Protein AF-A0A2T2YT97-F1 (afdb_monomer_lite)

Organism: NCBI:txid37330

Radius of gyration: 19.0 Å; chains: 1; bounding box: 49×30×40 Å

pLDDT: mean 81.01, std 9.96, range [53.94, 94.88]

Structure (mmCIF, N/CA/C/O backbone):
data_AF-A0A2T2YT97-F1
#
_entry.id   AF-A0A2T2YT97-F1
#
loop_
_atom_site.group_PDB
_atom_site.id
_atom_site.type_symbol
_atom_site.label_atom_id
_atom_site.label_alt_id
_atom_site.label_comp_id
_atom_site.label_asym_id
_atom_site.label_entity_id
_atom_site.label_seq_id
_atom_site.pdbx_PDB_ins_code
_atom_site.Cartn_x
_atom_site.Cartn_y
_atom_site.Cartn_z
_atom_site.occupancy
_atom_site.B_iso_or_equiv
_atom_site.auth_seq_id
_atom_site.auth_comp_id
_atom_site.auth_asym_id
_atom_site.auth_atom_id
_atom_site.pdbx_PDB_model_num
ATOM 1 N N . MET A 1 1 ? 14.868 0.057 12.767 1.00 60.56 1 MET A N 1
ATOM 2 C CA . MET A 1 1 ? 14.194 1.239 12.186 1.00 60.56 1 MET A CA 1
ATOM 3 C C . MET A 1 1 ? 12.671 1.172 12.318 1.00 60.56 1 MET A C 1
ATOM 5 O O . MET A 1 1 ? 12.124 1.937 13.097 1.00 60.56 1 MET A O 1
ATOM 9 N N . ALA A 1 2 ? 11.975 0.240 11.648 1.00 63.56 2 ALA A N 1
ATOM 10 C CA . ALA A 1 2 ? 10.503 0.158 11.691 1.00 63.56 2 ALA A CA 1
ATOM 11 C C . ALA A 1 2 ? 9.922 -0.002 13.113 1.00 63.56 2 ALA A C 1
ATOM 13 O O . ALA A 1 2 ? 8.986 0.700 13.480 1.00 63.56 2 ALA A O 1
ATOM 14 N N . ARG A 1 3 ? 10.528 -0.864 13.941 1.00 75.19 3 ARG A N 1
ATOM 15 C CA . ARG A 1 3 ? 10.121 -1.078 15.342 1.00 75.19 3 ARG A CA 1
ATOM 16 C C . ARG A 1 3 ? 10.243 0.188 16.196 1.00 75.19 3 ARG A C 1
ATOM 18 O O . ARG A 1 3 ? 9.387 0.458 17.026 1.00 75.19 3 ARG A O 1
ATOM 25 N N . THR A 1 4 ? 11.291 0.974 15.963 1.00 83.19 4 THR A N 1
ATOM 26 C CA . THR A 1 4 ? 11.551 2.231 16.672 1.00 83.19 4 THR A CA 1
ATOM 27 C C . THR A 1 4 ? 10.513 3.286 16.300 1.00 83.19 4 THR A C 1
ATOM 29 O O . THR A 1 4 ? 9.952 3.911 17.186 1.00 83.19 4 THR A O 1
ATOM 32 N N . ILE A 1 5 ? 10.191 3.410 15.006 1.00 79.25 5 ILE A N 1
ATOM 33 C CA . ILE A 1 5 ? 9.146 4.315 14.497 1.00 79.25 5 ILE A CA 1
ATOM 34 C C . ILE A 1 5 ? 7.771 3.937 15.059 1.00 79.25 5 ILE A C 1
ATOM 36 O O . ILE A 1 5 ? 6.996 4.813 15.424 1.00 79.25 5 ILE A O 1
ATOM 40 N N . GLN A 1 6 ? 7.464 2.641 15.158 1.00 74.25 6 GLN A N 1
ATOM 41 C CA . GLN A 1 6 ? 6.219 2.172 15.774 1.00 74.25 6 GLN A CA 1
ATOM 42 C C . GLN A 1 6 ? 6.160 2.494 17.271 1.00 74.25 6 GLN A C 1
ATOM 44 O O . GLN A 1 6 ? 5.120 2.932 17.752 1.00 74.25 6 GLN A O 1
ATOM 49 N N . ALA A 1 7 ? 7.266 2.303 17.996 1.00 79.38 7 ALA A N 1
ATOM 50 C CA . ALA A 1 7 ? 7.337 2.548 1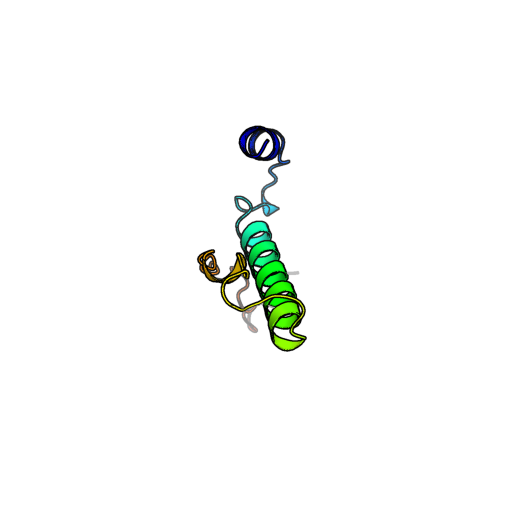9.435 1.00 79.38 7 ALA A CA 1
ATOM 51 C C . ALA A 1 7 ? 7.263 4.041 19.798 1.00 79.38 7 ALA A C 1
ATOM 53 O O . ALA A 1 7 ? 6.729 4.385 20.848 1.00 79.38 7 ALA A O 1
ATOM 54 N N . THR A 1 8 ? 7.776 4.926 18.940 1.00 85.75 8 THR A N 1
ATOM 55 C CA . THR A 1 8 ? 7.762 6.382 19.161 1.00 85.75 8 THR A CA 1
ATOM 56 C C . THR A 1 8 ? 6.599 7.090 18.465 1.00 85.75 8 THR A C 1
ATOM 58 O O . THR A 1 8 ? 6.442 8.305 18.606 1.00 85.75 8 THR A O 1
ATOM 61 N N . ALA A 1 9 ? 5.758 6.359 17.725 1.00 79.88 9 ALA A N 1
ATOM 62 C CA . ALA A 1 9 ? 4.587 6.922 17.073 1.00 79.88 9 ALA A CA 1
ATOM 63 C C . ALA A 1 9 ? 3.609 7.475 18.118 1.00 79.88 9 ALA A C 1
ATOM 65 O O . ALA A 1 9 ? 3.092 6.746 18.965 1.00 79.88 9 ALA A O 1
ATOM 66 N N . ARG A 1 10 ? 3.301 8.773 18.026 1.00 82.31 10 ARG A N 1
ATOM 67 C CA . ARG A 1 10 ? 2.326 9.410 18.916 1.00 82.31 10 ARG A CA 1
ATOM 68 C C . ARG A 1 10 ? 0.933 8.826 18.673 1.00 82.31 10 ARG A C 1
ATOM 70 O O . ARG A 1 10 ? 0.310 9.076 17.637 1.00 82.31 10 ARG A O 1
ATOM 77 N N . THR A 1 11 ? 0.425 8.073 19.640 1.00 79.94 11 THR A N 1
ATOM 78 C CA . THR A 1 11 ? -0.923 7.508 19.598 1.00 79.94 11 THR A CA 1
ATOM 79 C C . THR A 1 11 ? -1.911 8.473 20.246 1.00 79.94 11 THR A C 1
ATOM 81 O O . THR A 1 11 ? -1.763 8.896 21.387 1.00 79.94 11 THR A O 1
ATOM 84 N N . THR A 1 12 ? -2.935 8.865 19.494 1.00 76.94 12 THR A N 1
ATOM 85 C CA . THR A 1 12 ? -4.089 9.601 20.012 1.00 76.94 12 THR A CA 1
ATOM 86 C C . THR A 1 12 ? -5.345 8.768 19.765 1.00 76.94 12 THR A C 1
ATOM 88 O O . THR A 1 12 ? -5.343 7.836 18.954 1.00 76.94 12 THR A O 1
ATOM 91 N N . ARG A 1 13 ? -6.466 9.139 20.396 1.00 72.19 13 ARG A N 1
ATOM 92 C CA . ARG A 1 13 ? -7.773 8.534 20.088 1.00 72.19 13 ARG A CA 1
ATOM 93 C C . ARG A 1 13 ? -8.112 8.631 18.590 1.00 72.19 13 ARG A C 1
ATOM 95 O O . ARG A 1 13 ? -8.730 7.724 18.038 1.00 72.19 13 ARG A O 1
ATOM 102 N N . SER A 1 14 ? -7.692 9.706 17.916 1.00 69.94 14 SER A N 1
ATOM 103 C CA . SER A 1 14 ? -7.934 9.899 16.482 1.00 69.94 14 SER A CA 1
ATOM 104 C C . SER A 1 14 ? -6.993 9.092 15.584 1.00 69.94 14 SER A C 1
ATOM 106 O O . SER A 1 14 ? -7.370 8.824 14.441 1.00 69.94 14 SER A O 1
ATOM 108 N N . SER A 1 15 ? -5.837 8.640 16.090 1.00 70.56 15 SER A N 1
ATOM 109 C CA . SER A 1 15 ? -4.886 7.819 15.331 1.00 70.56 15 SER A CA 1
ATOM 110 C C . SER A 1 15 ? -5.491 6.492 14.866 1.00 70.56 15 SER A C 1
ATOM 112 O O . SER A 1 15 ? -5.026 5.957 13.865 1.00 70.56 15 SER A O 1
ATOM 114 N N . ARG A 1 16 ? -6.521 5.956 15.549 1.00 72.62 16 ARG A N 1
ATOM 115 C CA . ARG A 1 16 ? -7.247 4.721 15.167 1.00 72.62 16 ARG A CA 1
ATOM 116 C C . ARG A 1 16 ? -6.314 3.563 14.760 1.00 72.62 16 ARG A C 1
ATOM 118 O O . ARG A 1 16 ? -6.552 2.891 13.761 1.00 72.62 16 ARG A O 1
ATOM 125 N N . GLY A 1 17 ? -5.218 3.367 15.499 1.00 76.69 17 GLY A N 1
ATOM 126 C CA . GLY A 1 17 ? -4.219 2.326 15.210 1.00 76.69 17 GLY A CA 1
ATOM 127 C C . GLY A 1 17 ? -3.351 2.569 13.965 1.00 76.69 17 GLY A C 1
ATOM 128 O O . GLY A 1 17 ? -2.664 1.660 13.520 1.00 76.69 17 GLY A O 1
ATOM 129 N N . GLY A 1 18 ? -3.383 3.769 13.377 1.00 79.00 18 GLY A N 1
ATOM 130 C CA . GLY A 1 18 ? -2.559 4.152 12.227 1.00 79.00 18 GLY A CA 1
ATOM 131 C C . GLY A 1 18 ? -3.037 3.599 10.881 1.00 79.00 18 GLY A C 1
ATOM 132 O O . GLY A 1 18 ? -2.402 3.866 9.864 1.00 79.00 18 GLY A O 1
ATOM 133 N N . THR A 1 19 ? -4.165 2.881 10.836 1.00 80.69 19 THR A N 1
ATOM 134 C CA . THR A 1 19 ? -4.654 2.200 9.623 1.00 80.69 19 THR A CA 1
ATOM 135 C C . THR A 1 19 ? -4.824 3.157 8.439 1.00 80.69 19 THR A C 1
ATOM 137 O O . THR A 1 19 ? -4.331 2.876 7.351 1.00 80.69 19 THR A O 1
ATOM 140 N N . GLY A 1 20 ? -5.413 4.338 8.660 1.00 80.50 20 GLY A N 1
ATOM 141 C CA . GLY A 1 20 ? -5.577 5.340 7.600 1.00 80.50 20 GLY A CA 1
ATOM 142 C C . GLY A 1 20 ? -4.251 5.909 7.077 1.00 80.50 20 GLY A C 1
ATOM 143 O O . GLY A 1 20 ? -4.139 6.220 5.895 1.00 80.50 20 GLY A O 1
ATOM 144 N N . ALA A 1 21 ? -3.221 6.011 7.925 1.00 84.12 21 ALA A N 1
ATOM 145 C CA . ALA A 1 21 ? -1.896 6.456 7.494 1.00 84.12 21 ALA A C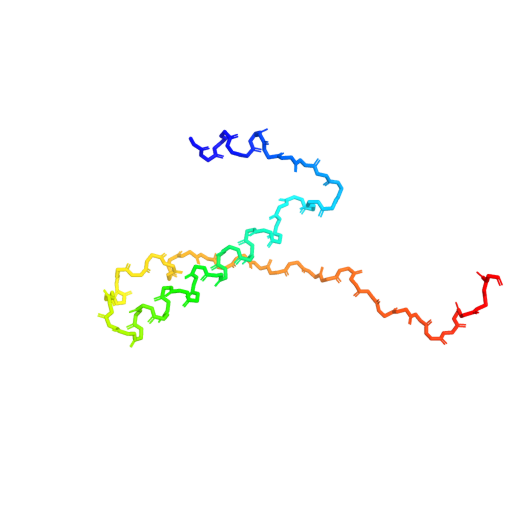A 1
ATOM 146 C C . ALA A 1 21 ? -1.230 5.411 6.585 1.00 84.12 21 ALA A C 1
ATOM 148 O O . ALA A 1 21 ? -0.688 5.768 5.541 1.00 84.12 21 ALA A O 1
ATOM 149 N N . VAL A 1 22 ? -1.339 4.124 6.935 1.00 85.75 22 VAL A N 1
ATOM 150 C CA . VAL A 1 22 ? -0.833 3.015 6.108 1.00 85.75 22 VAL A CA 1
ATOM 151 C C . VAL A 1 22 ? -1.572 2.949 4.770 1.00 85.75 22 VAL A C 1
ATOM 153 O O . VAL A 1 22 ? -0.935 2.838 3.725 1.00 85.75 22 VAL A O 1
ATOM 156 N N . GLU A 1 23 ? -2.903 3.070 4.779 1.00 87.00 23 GLU A N 1
ATOM 157 C CA . GLU A 1 23 ? -3.720 3.109 3.559 1.00 87.00 23 GLU A CA 1
ATOM 158 C C . GLU A 1 23 ? -3.300 4.237 2.613 1.00 87.00 23 GLU A C 1
ATOM 160 O O . GLU A 1 23 ? -3.053 3.988 1.429 1.00 87.00 23 GLU A O 1
ATOM 165 N N . ASN A 1 24 ? -3.188 5.462 3.136 1.00 88.06 24 ASN A N 1
ATOM 166 C CA . ASN A 1 24 ? -2.797 6.629 2.348 1.00 88.06 24 ASN A CA 1
ATOM 167 C C . ASN A 1 24 ? -1.379 6.481 1.792 1.00 88.06 24 ASN A C 1
ATOM 169 O O . ASN A 1 24 ? -1.160 6.729 0.608 1.00 88.06 24 ASN A O 1
ATOM 173 N N . PHE A 1 25 ? -0.431 6.027 2.613 1.00 89.12 25 PHE A N 1
ATOM 174 C CA . PHE A 1 25 ? 0.955 5.839 2.197 1.00 89.12 25 PHE A CA 1
ATOM 175 C C . PHE A 1 25 ? 1.089 4.790 1.086 1.00 89.12 25 PHE A C 1
ATOM 177 O O . PHE A 1 25 ? 1.651 5.069 0.027 1.00 89.12 25 PHE A O 1
ATOM 184 N N . VAL A 1 26 ? 0.512 3.599 1.281 1.00 89.44 26 VAL A N 1
ATOM 185 C CA . VAL A 1 26 ? 0.543 2.524 0.277 1.00 89.44 26 VAL A CA 1
ATOM 186 C C . VAL A 1 26 ? -0.180 2.949 -1.006 1.00 89.44 26 VAL A C 1
ATOM 188 O O . VAL A 1 26 ? 0.263 2.616 -2.107 1.00 89.44 26 VAL A O 1
ATOM 191 N N . GLY A 1 27 ? -1.281 3.697 -0.886 1.00 89.88 27 GLY A N 1
ATOM 192 C CA . GLY A 1 27 ? -1.998 4.267 -2.026 1.00 89.88 27 GLY A CA 1
ATOM 193 C C . GLY A 1 27 ? -1.157 5.266 -2.823 1.00 89.88 27 GLY A C 1
ATOM 194 O O . GLY A 1 27 ? -1.084 5.155 -4.048 1.00 89.88 27 GLY A O 1
ATOM 195 N N . ALA A 1 28 ? -0.490 6.197 -2.138 1.00 92.50 28 ALA A N 1
ATOM 196 C CA . ALA A 1 28 ? 0.382 7.192 -2.756 1.00 92.50 28 ALA A CA 1
ATOM 197 C C . ALA A 1 28 ? 1.563 6.535 -3.481 1.00 92.50 28 ALA A C 1
ATOM 199 O O . ALA A 1 28 ? 1.789 6.821 -4.656 1.00 92.50 28 ALA A O 1
ATOM 200 N N . LEU A 1 29 ? 2.249 5.586 -2.832 1.00 92.12 29 LEU A N 1
ATOM 201 C CA . LEU A 1 29 ? 3.341 4.841 -3.459 1.00 92.12 29 LEU A CA 1
ATOM 202 C C . LEU A 1 29 ? 2.871 4.116 -4.721 1.00 92.12 29 LEU A C 1
ATOM 204 O O . LEU A 1 29 ? 3.479 4.273 -5.774 1.00 92.12 29 LEU A O 1
ATOM 208 N N . ARG A 1 30 ? 1.752 3.385 -4.666 1.00 91.75 30 ARG A N 1
ATOM 209 C CA . ARG A 1 30 ? 1.192 2.735 -5.862 1.00 91.75 30 ARG A CA 1
ATOM 210 C C . ARG A 1 30 ? 0.943 3.715 -7.005 1.00 91.75 30 ARG A C 1
ATOM 212 O O . ARG A 1 30 ? 1.182 3.360 -8.155 1.00 91.75 30 ARG A O 1
ATOM 219 N N . CYS A 1 31 ? 0.445 4.912 -6.702 1.00 93.19 31 CYS A N 1
ATOM 220 C CA . CYS A 1 31 ? 0.202 5.936 -7.711 1.00 93.19 31 CYS A CA 1
ATOM 221 C C . CYS A 1 31 ? 1.512 6.384 -8.374 1.00 93.19 31 CYS A C 1
ATOM 223 O O . CYS A 1 31 ? 1.614 6.353 -9.598 1.00 93.19 31 CYS A O 1
ATOM 225 N N . ILE A 1 32 ? 2.523 6.712 -7.565 1.00 93.44 32 ILE A N 1
ATOM 226 C CA . ILE A 1 32 ? 3.841 7.163 -8.031 1.00 93.44 32 ILE A CA 1
ATOM 227 C C . ILE A 1 32 ? 4.524 6.078 -8.867 1.00 93.44 32 ILE A C 1
ATOM 229 O O . ILE A 1 32 ? 4.978 6.347 -9.974 1.00 93.44 32 ILE A O 1
ATOM 233 N N . TYR A 1 33 ? 4.558 4.838 -8.378 1.00 92.75 33 TYR A N 1
ATOM 234 C CA . TYR A 1 33 ? 5.205 3.739 -9.091 1.00 92.75 33 TYR A CA 1
ATOM 235 C C . TYR A 1 33 ? 4.481 3.380 -10.394 1.00 92.75 33 TYR A C 1
ATOM 237 O O . TYR A 1 33 ? 5.137 3.132 -11.400 1.00 92.75 33 TYR A O 1
ATOM 245 N N . ARG A 1 34 ? 3.141 3.412 -10.418 1.00 91.19 34 ARG A N 1
ATOM 246 C CA . ARG A 1 34 ? 2.375 3.223 -11.661 1.00 91.19 34 ARG A CA 1
ATOM 247 C C . ARG A 1 34 ? 2.652 4.344 -12.662 1.00 91.19 34 ARG A C 1
ATOM 249 O O . ARG A 1 34 ? 2.757 4.087 -13.854 1.00 91.19 34 ARG A O 1
ATOM 256 N N . PHE A 1 35 ? 2.772 5.584 -12.190 1.00 94.44 35 PHE A N 1
ATOM 257 C CA . PHE A 1 35 ? 3.169 6.698 -13.046 1.00 94.44 35 PHE A CA 1
ATOM 258 C C . PHE A 1 35 ? 4.581 6.492 -13.612 1.00 94.44 35 PHE A C 1
ATOM 260 O O . PHE A 1 35 ? 4.783 6.665 -14.808 1.00 94.44 35 PHE A O 1
ATOM 267 N N . ALA A 1 36 ? 5.536 6.056 -12.789 1.00 93.31 36 ALA A N 1
ATOM 268 C CA . ALA A 1 36 ? 6.899 5.774 -13.231 1.00 93.31 36 ALA A CA 1
ATOM 269 C C . ALA A 1 36 ? 6.969 4.626 -14.260 1.00 93.31 36 ALA A C 1
ATOM 271 O O . ALA A 1 36 ? 7.732 4.721 -15.219 1.00 93.31 36 ALA A O 1
ATOM 272 N N . GLU A 1 37 ? 6.159 3.572 -14.103 1.00 93.00 37 GLU A N 1
ATOM 273 C CA . GLU A 1 37 ? 6.010 2.510 -15.113 1.00 93.00 37 GLU A CA 1
ATOM 274 C C . GLU A 1 37 ? 5.438 3.046 -16.427 1.00 93.00 37 GLU A C 1
ATOM 276 O O . GLU A 1 37 ? 5.991 2.775 -17.491 1.00 93.00 37 GLU A O 1
ATOM 281 N N . ASN A 1 38 ? 4.351 3.823 -16.359 1.00 92.75 38 ASN A N 1
ATOM 282 C CA . ASN A 1 38 ? 3.701 4.396 -17.541 1.00 92.75 38 ASN A CA 1
ATOM 283 C C . ASN A 1 38 ? 4.629 5.354 -18.301 1.00 92.75 38 ASN A C 1
ATOM 285 O O . ASN A 1 38 ? 4.562 5.434 -19.523 1.00 92.75 38 ASN A O 1
ATOM 289 N N . SER A 1 39 ? 5.505 6.050 -17.578 1.00 94.88 39 SER A N 1
ATOM 290 C CA . SER A 1 39 ? 6.534 6.933 -18.134 1.00 94.88 39 SER A CA 1
ATOM 291 C C . SER A 1 39 ? 7.801 6.187 -18.577 1.00 94.88 39 SER A C 1
ATOM 293 O O . SER A 1 39 ? 8.769 6.825 -18.982 1.00 94.88 39 SER A O 1
ATOM 295 N N . ALA A 1 40 ? 7.824 4.850 -18.487 1.00 91.50 40 ALA A N 1
ATOM 296 C CA . ALA A 1 40 ? 8.964 3.985 -18.804 1.00 91.50 40 ALA A CA 1
ATOM 297 C C . ALA A 1 40 ? 10.252 4.276 -18.002 1.00 91.50 40 ALA A C 1
ATOM 299 O O . ALA A 1 40 ? 11.345 3.882 -18.408 1.00 91.50 40 ALA A O 1
ATOM 300 N N . TRP A 1 41 ? 10.141 4.930 -16.842 1.00 93.94 41 TRP A N 1
ATOM 301 C CA . TRP A 1 41 ? 11.280 5.222 -15.959 1.00 93.94 41 TRP A CA 1
ATOM 302 C C . TRP A 1 41 ? 11.737 3.990 -15.180 1.00 93.94 41 TRP A C 1
ATOM 304 O O . TRP A 1 41 ? 12.897 3.888 -14.789 1.00 93.94 41 TRP A O 1
ATOM 314 N N . ILE A 1 42 ? 10.823 3.046 -14.962 1.00 91.94 42 ILE A N 1
ATOM 315 C CA . ILE A 1 42 ? 11.096 1.746 -14.354 1.00 91.94 42 ILE A CA 1
ATOM 316 C C . ILE A 1 42 ? 10.433 0.646 -15.177 1.00 91.94 42 ILE A C 1
ATOM 31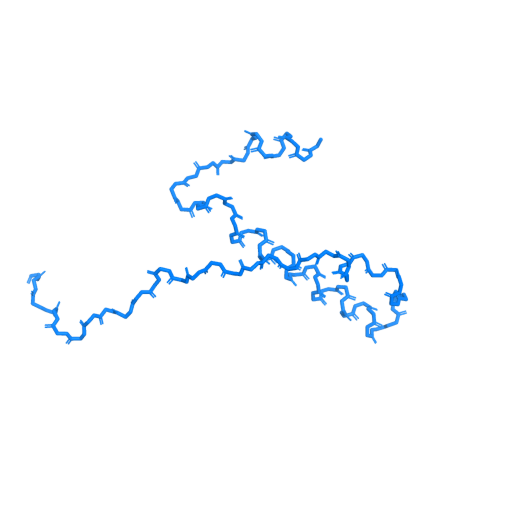8 O O . ILE A 1 42 ? 9.395 0.863 -15.807 1.00 91.94 42 ILE A O 1
ATOM 322 N N . ARG A 1 43 ? 11.008 -0.561 -15.165 1.00 90.94 43 ARG A N 1
ATOM 323 C CA . ARG A 1 43 ? 10.367 -1.717 -15.804 1.00 90.94 43 ARG A CA 1
ATOM 324 C C . ARG A 1 43 ? 9.283 -2.269 -14.874 1.00 90.94 43 ARG A C 1
ATOM 326 O O . ARG A 1 43 ? 9.446 -2.210 -13.657 1.00 90.94 43 ARG A O 1
ATOM 333 N N . PRO A 1 44 ? 8.233 -2.921 -15.403 1.00 85.81 44 PRO A N 1
ATOM 334 C CA . PRO A 1 44 ? 7.146 -3.446 -14.570 1.00 85.81 44 PRO A CA 1
ATOM 335 C C . PRO A 1 44 ? 7.559 -4.486 -13.517 1.00 85.81 44 PRO A C 1
ATOM 337 O O . PRO A 1 44 ? 6.831 -4.726 -12.555 1.00 85.81 44 PRO A O 1
ATOM 340 N N . ARG A 1 45 ? 8.713 -5.134 -13.712 1.00 87.94 45 ARG A N 1
ATOM 341 C CA . ARG A 1 45 ? 9.324 -6.076 -12.758 1.00 87.94 45 ARG A CA 1
ATOM 342 C C . ARG A 1 45 ? 10.058 -5.376 -11.606 1.00 87.94 45 ARG A C 1
ATOM 344 O O . ARG A 1 45 ? 10.244 -5.975 -10.557 1.00 87.94 45 ARG A O 1
ATOM 351 N N . ASP A 1 46 ? 10.465 -4.127 -11.823 1.00 87.25 46 ASP A N 1
ATOM 352 C CA . ASP A 1 46 ? 11.213 -3.310 -1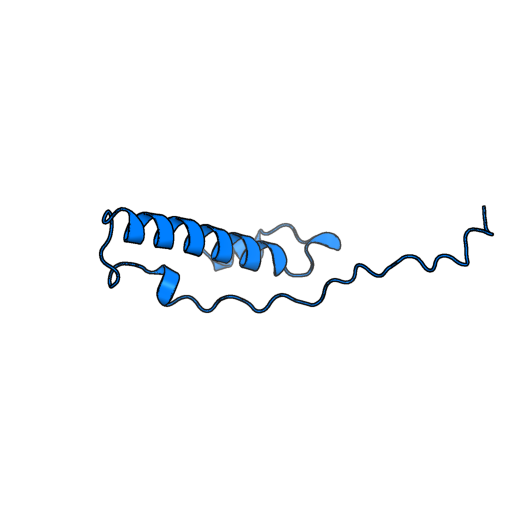0.865 1.00 87.25 46 ASP A CA 1
ATOM 353 C C . ASP A 1 46 ? 10.249 -2.463 -10.003 1.00 87.25 46 ASP A C 1
ATOM 355 O O . ASP A 1 46 ? 10.663 -1.710 -9.123 1.00 87.25 46 ASP A O 1
ATOM 359 N N . ASN A 1 47 ? 8.935 -2.589 -10.227 1.00 87.31 47 ASN A N 1
ATOM 360 C CA . ASN A 1 47 ? 7.914 -1.934 -9.425 1.00 87.31 47 ASN A CA 1
ATOM 361 C C . ASN A 1 47 ? 7.610 -2.717 -8.141 1.00 87.31 47 ASN A C 1
ATOM 363 O O . ASN A 1 47 ? 6.696 -3.547 -8.070 1.00 87.31 47 ASN A O 1
ATOM 367 N N . SER A 1 48 ? 8.322 -2.351 -7.079 1.00 85.06 48 SER A N 1
ATOM 368 C CA . SER A 1 48 ? 8.116 -2.879 -5.729 1.00 85.06 48 SER A CA 1
ATOM 369 C C . SER A 1 48 ? 6.694 -2.666 -5.189 1.00 85.06 48 SER A C 1
ATOM 371 O O . SER A 1 48 ? 6.245 -3.424 -4.330 1.00 85.06 48 SER A O 1
ATOM 373 N N . ALA A 1 49 ? 5.937 -1.683 -5.690 1.00 84.94 49 ALA A N 1
ATOM 374 C CA . ALA A 1 49 ? 4.573 -1.419 -5.232 1.00 84.94 49 ALA A CA 1
ATOM 375 C C . ALA A 1 49 ? 3.538 -2.440 -5.742 1.00 84.94 49 ALA A C 1
ATOM 377 O O . ALA A 1 49 ? 2.435 -2.499 -5.188 1.00 84.94 49 ALA A O 1
ATOM 378 N N . ARG A 1 50 ? 3.864 -3.269 -6.750 1.00 83.50 50 ARG A N 1
ATOM 379 C CA . ARG A 1 50 ? 2.974 -4.359 -7.207 1.00 83.50 50 ARG A CA 1
ATOM 380 C C . ARG A 1 50 ? 2.896 -5.502 -6.196 1.00 83.50 50 ARG A C 1
ATOM 382 O O . ARG A 1 50 ? 1.821 -6.067 -6.022 1.00 83.50 50 ARG A O 1
ATOM 389 N N . GLY A 1 51 ? 3.999 -5.795 -5.504 1.00 83.31 51 GLY A N 1
ATOM 390 C CA . GLY A 1 51 ? 4.077 -6.869 -4.506 1.00 83.31 51 GLY A CA 1
ATOM 391 C C . GLY A 1 51 ? 3.462 -6.522 -3.146 1.00 83.31 51 GLY A C 1
ATOM 392 O O . GLY A 1 51 ? 3.201 -7.409 -2.339 1.00 83.31 51 GLY A O 1
ATOM 393 N N . ILE A 1 52 ? 3.201 -5.241 -2.872 1.00 83.62 52 ILE A N 1
ATOM 394 C CA . ILE A 1 52 ? 2.659 -4.797 -1.582 1.00 83.62 52 ILE A CA 1
ATOM 395 C C . ILE A 1 52 ? 1.138 -4.934 -1.606 1.00 83.62 52 ILE A C 1
ATOM 397 O O . ILE A 1 52 ? 0.474 -4.181 -2.313 1.00 83.62 52 ILE A O 1
ATOM 401 N N . ALA A 1 53 ? 0.540 -5.826 -0.816 1.00 82.81 53 ALA A N 1
ATOM 402 C CA . ALA A 1 53 ? -0.920 -5.904 -0.691 1.00 82.81 53 ALA A CA 1
ATOM 403 C C . ALA A 1 53 ? -1.511 -4.547 -0.258 1.00 82.81 53 ALA A C 1
ATOM 405 O O . ALA A 1 53 ? -0.980 -3.874 0.626 1.00 82.81 53 ALA A O 1
ATOM 406 N N . LYS A 1 54 ? -2.591 -4.091 -0.912 1.00 77.88 54 LYS A N 1
ATOM 407 C CA . LYS A 1 54 ? -3.266 -2.859 -0.480 1.00 77.88 54 LYS A CA 1
ATOM 408 C C . LYS A 1 54 ? -4.024 -3.175 0.809 1.00 77.88 54 LYS A C 1
ATOM 410 O O . LYS A 1 54 ? -4.845 -4.090 0.775 1.00 77.88 54 LYS A O 1
ATOM 415 N N . PRO A 1 55 ? -3.796 -2.447 1.914 1.00 78.12 55 PRO A N 1
ATOM 416 C CA . PRO A 1 55 ? -4.617 -2.620 3.103 1.00 78.12 55 PRO A CA 1
ATOM 417 C C . PRO A 1 55 ? -6.085 -2.343 2.754 1.00 78.12 55 PRO A C 1
ATOM 419 O O . PRO A 1 55 ? -6.398 -1.373 2.054 1.00 78.12 55 PRO A O 1
ATOM 422 N N . VAL A 1 56 ? -6.975 -3.225 3.208 1.00 77.25 56 VAL A N 1
ATOM 423 C CA . VAL A 1 56 ? -8.419 -3.063 3.022 1.00 77.25 56 VAL A CA 1
ATOM 424 C C . VAL A 1 56 ? -8.880 -1.898 3.879 1.00 77.25 56 VAL A C 1
ATOM 426 O O . VAL A 1 56 ? -8.609 -1.855 5.080 1.00 77.25 56 VAL A O 1
ATOM 429 N N . ARG A 1 57 ? -9.591 -0.961 3.250 1.00 71.31 57 ARG A N 1
ATOM 430 C CA . ARG A 1 57 ? -10.110 0.215 3.935 1.00 71.31 57 ARG A CA 1
ATOM 431 C C . ARG A 1 57 ? -11.145 -0.195 4.974 1.00 71.31 57 ARG A C 1
ATOM 433 O O . ARG A 1 57 ? -12.141 -0.827 4.625 1.00 71.31 57 ARG A O 1
ATOM 440 N N . ARG A 1 58 ? -10.947 0.199 6.235 1.00 74.94 58 ARG A N 1
ATOM 441 C CA . ARG A 1 58 ? -11.999 0.053 7.255 1.00 74.94 58 ARG A CA 1
ATOM 442 C C . ARG A 1 58 ? -13.209 0.916 6.897 1.00 74.94 58 ARG A C 1
ATOM 444 O O . ARG A 1 58 ? -13.056 2.025 6.380 1.00 74.94 58 ARG A O 1
ATOM 451 N N . ALA A 1 59 ? -14.406 0.413 7.194 1.00 77.44 59 ALA A N 1
ATOM 452 C CA . ALA A 1 59 ? -15.641 1.154 6.973 1.00 77.44 59 ALA A CA 1
ATOM 453 C C . ALA A 1 59 ? -15.581 2.522 7.669 1.00 77.44 59 ALA A C 1
ATOM 455 O O . ALA A 1 59 ? -15.083 2.662 8.790 1.00 77.44 59 ALA A O 1
ATOM 456 N N . SER A 1 60 ? -16.057 3.552 6.973 1.00 72.44 60 SER A N 1
ATOM 457 C CA . SER A 1 60 ? -16.129 4.896 7.532 1.00 72.44 60 SER A CA 1
ATOM 458 C C . SER A 1 60 ? -17.158 4.922 8.660 1.00 72.44 60 SER A C 1
ATOM 460 O O . SER A 1 60 ? -18.299 4.538 8.451 1.00 72.44 60 SER A O 1
ATOM 462 N N . HIS A 1 61 ? -16.780 5.457 9.823 1.00 72.62 61 HIS A N 1
ATOM 463 C CA . HIS A 1 61 ? -17.709 5.732 10.930 1.00 72.62 61 HIS A CA 1
ATOM 464 C C . HIS A 1 61 ? -18.496 7.039 10.723 1.00 72.62 61 HIS A C 1
ATOM 466 O O . HIS A 1 61 ? -19.149 7.525 11.642 1.00 72.62 61 HIS A O 1
ATOM 472 N N . ARG A 1 62 ? -18.363 7.680 9.556 1.00 77.44 62 ARG A N 1
ATOM 473 C CA . ARG A 1 62 ? -19.220 8.809 9.189 1.00 77.44 62 ARG A CA 1
ATOM 474 C C . ARG A 1 62 ? -20.573 8.243 8.795 1.00 77.44 62 ARG A C 1
ATOM 476 O O . ARG A 1 62 ? -20.653 7.512 7.812 1.00 77.44 62 ARG A O 1
ATOM 483 N N . TYR A 1 63 ? -21.587 8.616 9.552 1.00 80.44 63 TYR A N 1
ATOM 484 C CA . TYR A 1 63 ? -22.978 8.320 9.260 1.00 80.44 63 TYR A CA 1
ATOM 485 C C . TYR A 1 63 ? -23.670 9.615 8.845 1.00 80.44 63 TYR A C 1
ATOM 487 O O . TYR A 1 63 ? -23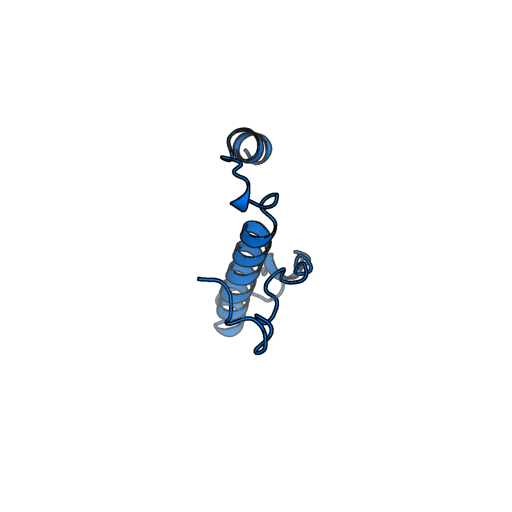.223 10.704 9.217 1.00 80.44 63 TYR A O 1
ATOM 495 N N . ALA A 1 64 ? -24.724 9.502 8.038 1.00 84.12 64 ALA A N 1
ATOM 496 C CA . ALA A 1 64 ? -25.595 10.638 7.785 1.00 84.12 64 ALA A CA 1
ATOM 497 C C . ALA A 1 64 ? -26.188 11.093 9.124 1.00 84.12 64 ALA A C 1
ATOM 499 O O . ALA A 1 64 ? -26.623 10.257 9.916 1.00 84.12 64 ALA A O 1
ATOM 500 N N . ILE A 1 65 ? -26.177 12.401 9.382 1.00 80.31 65 ILE A N 1
ATOM 501 C CA . ILE A 1 65 ? -26.959 12.956 10.486 1.00 80.31 65 ILE A CA 1
ATOM 502 C C . ILE A 1 65 ? -28.425 12.761 10.081 1.00 80.31 65 ILE A C 1
ATOM 504 O O . ILE A 1 65 ? -28.790 13.215 8.992 1.00 80.31 65 ILE A O 1
ATOM 508 N N . PRO A 1 66 ? -29.246 12.056 10.876 1.00 82.94 66 PRO A N 1
ATOM 509 C CA . PRO A 1 66 ? -30.661 11.908 10.574 1.00 82.94 66 PRO A CA 1
ATOM 510 C C . PRO A 1 66 ? -31.292 13.293 10.422 1.00 82.94 66 PRO A C 1
ATOM 512 O O . PRO A 1 66 ? -31.156 14.140 11.301 1.00 82.94 66 PRO A O 1
ATOM 515 N N . SER A 1 67 ? -31.992 13.535 9.316 1.00 77.00 67 SER A N 1
ATOM 516 C CA . SER A 1 67 ? -32.635 14.820 9.003 1.00 77.00 67 SER A CA 1
ATOM 517 C C . SER A 1 67 ? -33.844 15.156 9.898 1.00 77.00 67 SER A C 1
ATOM 519 O O . SER A 1 67 ? -34.574 16.093 9.593 1.00 77.00 67 SER A O 1
ATOM 521 N N . GLY A 1 68 ? -34.067 14.398 10.980 1.00 69.75 68 GLY A N 1
ATOM 522 C CA . GLY A 1 68 ? -35.224 14.516 11.873 1.00 69.75 68 GLY A CA 1
ATOM 523 C C . GLY A 1 68 ? -34.958 15.134 13.250 1.00 69.75 68 GLY A C 1
ATOM 524 O O . GLY A 1 68 ? -35.915 15.555 13.885 1.00 69.75 68 GLY A O 1
ATOM 525 N N . ASP A 1 69 ? -33.701 15.254 13.693 1.00 59.78 69 ASP A N 1
ATOM 526 C CA . ASP A 1 69 ? -33.368 15.710 15.057 1.00 59.78 69 ASP A CA 1
ATOM 527 C C . ASP A 1 69 ? -32.589 17.033 15.055 1.00 59.78 69 ASP A C 1
ATOM 529 O O . ASP A 1 69 ? -31.523 17.169 15.652 1.00 59.78 69 ASP A O 1
ATOM 533 N N . SER A 1 70 ? -33.130 18.053 14.388 1.00 60.09 70 SER A N 1
ATOM 534 C CA . SER A 1 70 ? -32.714 19.449 14.602 1.00 60.09 70 SER A CA 1
ATOM 535 C C . SER A 1 70 ? -33.447 20.114 15.780 1.00 60.09 70 SER A C 1
ATOM 537 O O . SER A 1 70 ? -33.464 21.335 15.879 1.00 60.09 70 SER A O 1
ATOM 539 N N . GLN A 1 71 ? -34.053 19.325 16.672 1.00 58.97 71 GLN A N 1
ATOM 540 C CA . GLN A 1 71 ? -34.665 19.778 17.922 1.00 58.97 71 GLN A CA 1
ATOM 541 C C . GLN A 1 71 ? -33.842 19.228 19.088 1.00 58.97 71 GLN A C 1
ATOM 543 O O . GLN A 1 71 ? -34.068 18.096 19.509 1.00 58.97 71 GLN A O 1
ATOM 548 N N . GLN A 1 72 ? -32.845 19.994 19.535 1.00 55.69 72 GLN A N 1
ATOM 549 C CA . GLN A 1 72 ? -32.270 20.015 20.893 1.00 55.69 72 GLN A CA 1
ATOM 550 C C . GLN A 1 72 ? -31.009 20.900 20.881 1.00 55.69 72 GLN A C 1
ATOM 552 O O . GLN A 1 72 ? -29.884 20.427 21.029 1.00 55.69 72 GLN A O 1
ATOM 557 N N . PHE A 1 73 ? -31.223 22.197 20.659 1.00 53.94 73 PHE A N 1
ATOM 558 C CA . PHE A 1 73 ? -30.396 23.283 21.184 1.00 53.94 73 PHE A CA 1
ATOM 559 C C . PHE A 1 73 ? -31.337 24.345 21.740 1.00 53.94 73 PHE A C 1
ATOM 561 O O . PHE A 1 73 ? -32.370 24.591 21.075 1.00 53.94 73 PHE A O 1
#

Secondary structure (DSSP, 8-state):
-HHHHHHHS---GGGGG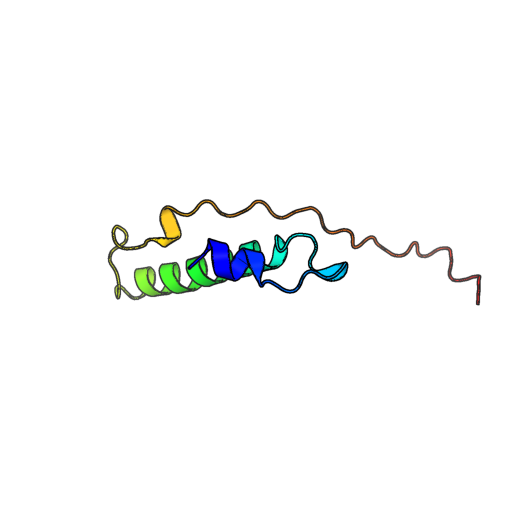GHHHHHHHHHHHHHHHHHHHHTTSS-TTS-TTTTSPPPPPPPP---PPPTT-----

Foldseek 3Di:
DVVVCLVPPDDDPVCVSVLVVLLVVLVVLVVVLVVCCVVVVDPPVRRPSVPDDRPDDDDDPDDDDPPPPPPDD

Sequence (73 aa):
MARTIQATARTTRSSRGGTGAVENFVGALRCIYRFAENSAWIRPRDNSARGIAKPVRRASHRYAIPSGDSQQF